Protein 4IGA (pdb70)

GO terms:
  GO:0005515 protein binding (F, IPI)

Organism: Thermotoga maritima (strain ATCC 43589 / DSM 3109 / JCM 10099 / NBRC 100826 / MSB8) (NCBI:txid243274)

B-factor: mean 30.29, std 12.33, range [5.26, 89.75]
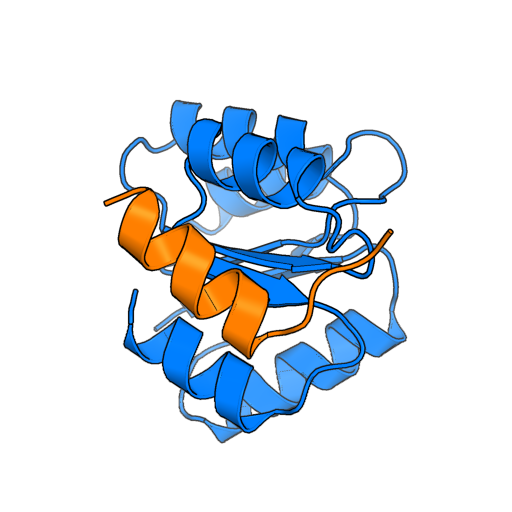
Nearest PDB structures (foldseek):
  4qyw-assembly1_A  TM=9.725E-01  e=8.048E-21  Thermotoga maritima MSB8
  6c40-assembly1_D-2  TM=9.722E-01  e=1.184E-19  Thermotoga maritima MSB8
  4tmy-assembly1_B  TM=9.741E-01  e=6.669E-19  Thermotoga maritima
  6ekh-assembly1_Y  TM=9.798E-01  e=5.217E-14  Methanococcus maripaludis
  6ww6-assembly1_A  TM=9.418E-01  e=3.811E-11  Enterococcus faecalis

InterPro domains:
  IPR001789 Signal transduction response regulator, receiver domain [PF00072] (5-115)
  IPR001789 Signal transduction response regulator, receiver domain [PS50110] (4-119)
  IPR001789 Signal transduction response regulator, receiver domain [SM00448] (3-115)
  IPR011006 CheY-like superfamily [SSF52172] (3-118)
  IPR052048 Signal Transduction Response Regulator [PTHR43228] (4-118)

Radius of gyration: 13.11 Å; Cα contacts (8 Å, |Δi|>4): 249; chains: 2; bounding box: 31×35×30 Å

Structure (mmCIF, N/CA/C/O backbone):
data_4IGA
#
_entry.id   4IGA
#
_cell.length_a   52.802
_cell.length_b   92.802
_cell.length_c   31.596
_cell.angle_alpha   90.00
_cell.angle_beta   90.00
_cell.angle_gamma   90.00
#
_symmetry.space_group_name_H-M   'P 21 21 2'
#
loop_
_entity.id
_entity.type
_entity.pdbx_description
1 polymer 'Chemotaxis protein CheY'
2 polymer 'Flagellar motor switch protein FliM'
3 non-polymer 'MAGNESIUM ION'
4 non-polymer 'BERYLLIUM TRIFLUORIDE ION'
5 water water
#
loop_
_atom_site.group_PDB
_atom_site.id
_atom_site.type_symbol
_atom_site.label_atom_id
_atom_site.label_alt_id
_atom_site.label_comp_id
_atom_site.label_asym_id
_atom_site.label_entity_id
_atom_site.label_seq_id
_atom_site.pdbx_PDB_ins_code
_atom_site.Cartn_x
_atom_site.Cartn_y
_atom_site.Cartn_z
_atom_site.occupancy
_atom_site.B_iso_or_equiv
_atom_site.auth_seq_id
_atom_site.auth_comp_id
_atom_site.auth_asym_id
_atom_site.auth_atom_id
_atom_site.pdbx_PDB_model_num
ATOM 1 N N . LYS A 1 6 ? -5.000 -7.251 -1.912 1.00 33.16 3 LYS A N 1
ATOM 2 C CA . LYS A 1 6 ? -3.568 -7.243 -2.220 1.00 29.76 3 LYS A CA 1
ATOM 3 C C . LYS A 1 6 ? -3.400 -7.410 -3.723 1.00 25.67 3 LYS A C 1
ATOM 4 O O . LYS A 1 6 ? -4.029 -8.273 -4.340 1.00 25.84 3 LYS A O 1
ATOM 10 N N . ARG A 1 7 ? -2.552 -6.606 -4.352 1.00 22.25 4 ARG A N 1
ATOM 11 C CA . ARG A 1 7 ? -2.483 -6.576 -5.826 1.00 20.48 4 ARG A CA 1
ATOM 12 C C . ARG A 1 7 ? -1.364 -7.499 -6.320 1.00 17.41 4 ARG A C 1
ATOM 13 O O . ARG A 1 7 ? -0.194 -7.401 -5.885 1.00 17.01 4 ARG A O 1
ATOM 21 N N . VAL A 1 8 ? -1.729 -8.431 -7.208 1.00 13.92 5 VAL A N 1
ATOM 22 C CA . VAL A 1 8 ? -0.786 -9.483 -7.693 1.00 13.39 5 VAL A CA 1
ATOM 23 C C . VAL A 1 8 ? -0.445 -9.332 -9.184 1.00 12.68 5 VAL A C 1
ATOM 24 O O . VAL A 1 8 ? -1.354 -9.127 -10.001 1.00 15.58 5 VAL A O 1
ATOM 28 N N . LEU A 1 9 ? 0.848 -9.482 -9.552 1.00 11.76 6 LEU A N 1
ATOM 29 C CA . LEU A 1 9 ? 1.238 -9.502 -11.022 1.00 13.03 6 LEU A CA 1
ATOM 30 C C . LEU A 1 9 ? 1.484 -10.948 -11.304 1.00 12.18 6 LEU A C 1
ATOM 31 O O . LEU A 1 9 ? 2.260 -11.600 -10.549 1.00 11.68 6 LEU A O 1
ATOM 36 N N . ILE A 1 10 ? 0.936 -11.486 -12.407 1.00 13.65 7 ILE A N 1
ATOM 37 C CA . ILE A 1 10 ? 1.080 -12.889 -12.669 1.00 13.66 7 ILE A CA 1
ATOM 38 C C . ILE A 1 10 ? 2.082 -13.000 -13.836 1.00 15.22 7 ILE A C 1
ATOM 39 O O . ILE A 1 10 ? 1.819 -12.438 -14.875 1.00 18.45 7 ILE A O 1
ATOM 44 N N . VAL A 1 11 ? 3.200 -13.725 -13.651 1.00 13.94 8 VAL A N 1
ATOM 45 C CA . VAL A 1 11 ? 4.169 -13.852 -14.739 1.00 15.22 8 VAL A CA 1
ATOM 46 C C . VAL A 1 11 ? 4.296 -15.268 -15.245 1.00 16.73 8 VAL A C 1
ATOM 47 O O . VAL A 1 11 ? 4.777 -16.141 -14.515 1.00 17.70 8 VAL A O 1
ATOM 51 N N . ASP A 1 12 ? 3.974 -15.505 -16.518 1.00 18.21 9 ASP A N 1
ATOM 52 C CA . ASP A 1 12 ? 4.121 -16.858 -17.098 1.00 20.92 9 ASP A CA 1
ATOM 53 C C . ASP A 1 12 ? 3.953 -16.724 -18.589 1.00 22.70 9 ASP A C 1
ATOM 54 O O . ASP A 1 12 ? 3.040 -15.994 -19.081 1.00 22.56 9 ASP A O 1
ATOM 59 N N . ASP A 1 13 ? 4.786 -17.450 -19.378 1.00 25.84 10 ASP A N 1
ATOM 60 C CA . ASP A 1 13 ? 4.584 -17.349 -20.819 1.00 30.05 10 ASP A CA 1
ATOM 61 C C . ASP A 1 13 ? 3.389 -18.141 -21.375 1.00 33.38 10 ASP A C 1
ATOM 62 O O . ASP A 1 13 ? 3.036 -17.938 -22.526 1.00 37.54 10 ASP A O 1
ATOM 67 N N . ALA A 1 14 ? 2.745 -18.973 -20.542 1.00 32.75 11 ALA A N 1
ATOM 68 C CA . ALA A 1 14 ? 1.608 -19.830 -21.023 1.00 34.68 11 ALA A CA 1
ATOM 69 C C . ALA A 1 14 ? 0.315 -19.115 -20.763 1.00 33.92 11 ALA A C 1
ATOM 70 O O . ALA A 1 14 ? -0.054 -18.938 -19.608 1.00 29.70 11 ALA A O 1
ATOM 72 N N . ALA A 1 15 ? -0.382 -18.748 -21.842 1.00 35.34 12 ALA A N 1
ATOM 73 C CA . ALA A 1 15 ? -1.681 -18.084 -21.698 1.00 34.06 12 ALA A CA 1
ATOM 74 C C . ALA A 1 15 ? -2.625 -18.875 -20.754 1.00 32.24 12 ALA A C 1
ATOM 75 O O . ALA A 1 15 ? -3.288 -18.281 -19.931 1.00 28.92 12 ALA A O 1
ATOM 77 N N . PHE A 1 16 ? -2.691 -20.211 -20.866 1.00 35.38 13 PHE A N 1
ATOM 78 C CA . PHE A 1 16 ? -3.628 -20.988 -20.009 1.00 33.75 13 PHE A CA 1
ATOM 79 C C . PHE A 1 16 ? -3.320 -20.915 -18.522 1.00 29.91 13 PHE A C 1
ATOM 80 O O . PHE A 1 16 ? -4.241 -20.763 -17.701 1.00 27.13 13 PHE A O 1
ATOM 88 N N . MET A 1 17 ? -2.032 -21.041 -18.173 1.00 28.20 14 MET A N 1
ATOM 89 C CA . MET A 1 17 ? -1.598 -20.849 -16.786 1.00 26.43 14 MET A CA 1
ATOM 90 C C . MET A 1 17 ? -1.952 -19.453 -16.254 1.00 23.51 14 MET A C 1
ATOM 91 O O . MET A 1 17 ? -2.494 -19.324 -15.146 1.00 23.61 14 MET A O 1
ATOM 96 N N . ARG A 1 18 ? -1.602 -18.399 -16.990 1.00 24.07 15 ARG A N 1
ATOM 97 C CA . ARG A 1 18 ? -1.961 -17.051 -16.564 1.00 21.54 15 ARG A CA 1
ATOM 98 C C . ARG A 1 18 ? -3.447 -16.938 -16.309 1.00 22.19 15 ARG A C 1
ATOM 99 O O . ARG A 1 18 ? -3.848 -16.334 -15.295 1.00 20.71 15 ARG A O 1
ATOM 107 N N . MET A 1 19 ? -4.259 -17.495 -17.226 1.00 24.91 16 MET A N 1
ATOM 108 C CA . MET A 1 19 ? -5.711 -17.569 -17.080 1.00 26.42 16 MET A CA 1
ATOM 109 C C . MET A 1 19 ? -6.165 -18.264 -15.813 1.00 25.09 16 MET A C 1
ATOM 110 O O . MET A 1 19 ? -6.944 -17.675 -15.082 1.00 22.33 16 MET A O 1
ATOM 115 N N . MET A 1 20 ? -5.673 -19.482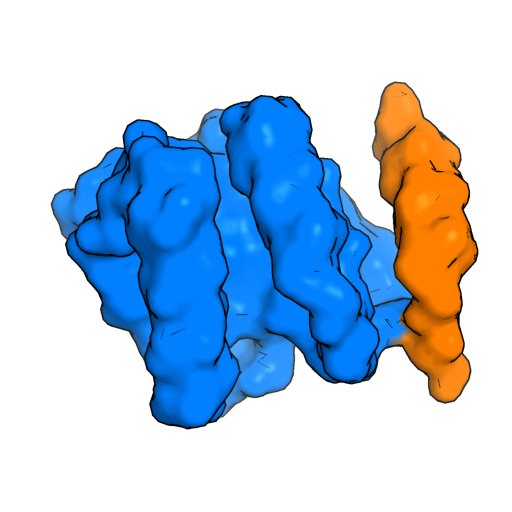 -15.528 1.00 26.75 17 MET A N 1
ATOM 116 C CA . MET A 1 20 ? -6.074 -20.249 -14.295 1.00 27.60 17 MET A CA 1
ATOM 117 C C . MET A 1 20 ? -5.562 -19.576 -12.959 1.00 25.34 17 MET A C 1
ATOM 118 O O . MET A 1 20 ? -6.272 -19.580 -11.935 1.00 22.83 17 MET A O 1
ATOM 123 N N . LEU A 1 21 ? -4.327 -19.042 -12.973 1.00 22.65 18 LEU A N 1
ATOM 124 C CA . LEU A 1 21 ? -3.820 -18.314 -11.785 1.00 19.76 18 LEU A CA 1
ATOM 125 C C . LEU A 1 21 ? -4.663 -17.059 -11.454 1.00 19.98 18 LEU A C 1
ATOM 126 O O . LEU A 1 21 ? -4.966 -16.792 -10.312 1.00 18.60 18 LEU A O 1
ATOM 131 N N . LYS A 1 22 ? -4.992 -16.286 -12.482 1.00 20.17 19 LYS A N 1
ATOM 132 C CA . LYS A 1 22 ? -5.771 -15.108 -12.302 1.00 18.63 19 LYS A CA 1
ATOM 133 C C . LYS A 1 22 ? -7.105 -15.484 -11.692 1.00 18.75 19 LYS A C 1
ATOM 134 O O . LYS A 1 22 ? -7.622 -14.765 -10.846 1.00 18.94 19 LYS A O 1
ATOM 140 N N . ASP A 1 23 ? -7.673 -16.605 -12.149 1.00 21.93 20 ASP A N 1
ATOM 141 C CA . ASP A 1 23 ? -8.969 -17.049 -11.635 1.00 24.81 20 ASP A CA 1
ATOM 142 C C . ASP A 1 23 ? -8.878 -17.407 -10.132 1.00 24.62 20 ASP A C 1
ATOM 143 O O . ASP A 1 23 ? -9.700 -16.975 -9.321 1.00 23.45 20 ASP A O 1
ATOM 148 N N . ILE A 1 24 ? -7.859 -18.199 -9.747 1.00 24.59 21 ILE A N 1
ATOM 149 C CA . ILE A 1 24 ? -7.630 -18.552 -8.360 1.00 24.38 21 ILE A CA 1
ATOM 150 C C . ILE A 1 24 ? -7.383 -17.343 -7.469 1.00 23.62 21 ILE A C 1
ATOM 151 O O . ILE A 1 24 ? -7.938 -17.278 -6.405 1.00 23.87 21 ILE A O 1
ATOM 156 N N . ILE A 1 25 ? -6.488 -16.428 -7.895 1.00 20.19 22 ILE A N 1
ATOM 157 C CA . ILE A 1 25 ? -6.147 -15.244 -7.111 1.00 19.70 22 ILE A CA 1
ATOM 158 C C . ILE A 1 25 ? -7.350 -14.319 -6.804 1.00 18.84 22 ILE A C 1
ATOM 159 O O . ILE A 1 25 ? -7.576 -13.899 -5.673 1.00 19.21 22 ILE A O 1
ATOM 164 N N . THR A 1 26 ? -8.150 -14.042 -7.814 1.00 17.56 23 THR A N 1
ATOM 165 C CA . THR A 1 26 ? -9.316 -13.181 -7.645 1.00 20.44 23 THR A CA 1
ATOM 166 C C . THR A 1 26 ? -10.350 -13.871 -6.729 1.00 22.23 23 THR A C 1
ATOM 167 O O . THR A 1 26 ? -10.985 -13.243 -5.825 1.00 22.34 23 THR A O 1
ATOM 169 N N . LYS A 1 27 ? -10.531 -15.181 -6.940 1.00 23.69 24 LYS A N 1
ATOM 170 C CA . LYS A 1 27 ? -11.570 -15.866 -6.129 1.00 27.69 24 LYS A CA 1
ATOM 171 C C . LYS A 1 27 ? -11.148 -16.036 -4.678 1.00 28.87 24 LYS A C 1
ATOM 172 O O . LYS A 1 27 ? -11.989 -16.258 -3.834 1.00 32.38 24 LYS A O 1
ATOM 178 N N . ALA A 1 28 ? -9.842 -15.908 -4.407 1.00 26.25 25 ALA A N 1
ATOM 179 C CA . ALA A 1 28 ? -9.288 -15.989 -3.049 1.00 28.34 25 ALA A CA 1
ATOM 180 C C . ALA A 1 28 ? -9.291 -14.618 -2.367 1.00 29.11 25 ALA A C 1
ATOM 181 O O . ALA A 1 28 ? -8.890 -14.510 -1.179 1.00 34.23 25 ALA A O 1
ATOM 183 N N . GLY A 1 29 ? -9.798 -13.588 -3.068 1.00 27.08 26 GLY A N 1
ATOM 184 C CA . GLY A 1 29 ? -9.951 -12.277 -2.467 1.00 27.73 26 GLY A CA 1
ATOM 185 C C . GLY A 1 29 ? -8.814 -11.288 -2.780 1.00 26.93 26 GLY A C 1
ATOM 186 O O . GLY A 1 29 ? -8.772 -10.189 -2.203 1.00 28.70 26 GLY A O 1
ATOM 187 N N . TYR A 1 30 ? -7.907 -11.668 -3.690 1.00 22.58 27 TYR A N 1
ATOM 188 C CA . TYR A 1 30 ? -6.808 -10.783 -4.080 1.00 21.37 27 TYR A CA 1
ATOM 189 C C . TYR A 1 30 ? -7.209 -10.005 -5.357 1.00 22.01 27 TYR A C 1
ATOM 190 O O . TYR A 1 30 ? -8.131 -10.389 -6.046 1.00 21.58 27 TYR A O 1
ATOM 199 N N . GLU A 1 31 ? -6.488 -8.934 -5.684 1.00 19.96 28 GLU A N 1
ATOM 200 C CA . GLU A 1 31 ? -6.754 -8.202 -6.903 1.00 21.21 28 GLU A CA 1
ATOM 201 C C . GLU A 1 31 ? -5.664 -8.509 -7.934 1.00 18.69 28 GLU A C 1
ATOM 202 O O . GLU A 1 31 ? -4.477 -8.481 -7.632 1.00 18.58 28 GLU A O 1
ATOM 208 N N . VAL A 1 32 ? -6.036 -8.864 -9.163 1.00 18.06 29 VAL A N 1
ATOM 209 C CA . VAL A 1 32 ? -5.022 -9.113 -10.177 1.00 17.97 29 VAL A CA 1
ATOM 210 C C . VAL A 1 32 ? -4.593 -7.740 -10.723 1.00 19.25 29 VAL A C 1
ATOM 211 O O . VAL A 1 32 ? -5.447 -6.956 -11.188 1.00 21.71 29 VAL A O 1
ATOM 215 N N . ALA A 1 33 ? -3.322 -7.386 -10.534 1.00 17.85 30 ALA A N 1
ATOM 216 C CA . ALA A 1 33 ? -2.845 -6.052 -10.981 1.00 21.58 30 ALA A CA 1
ATOM 217 C C . ALA A 1 33 ? -2.455 -6.019 -12.466 1.00 20.73 30 ALA A C 1
ATOM 218 O O . ALA A 1 33 ? -2.511 -4.942 -13.123 1.00 23.22 30 ALA A O 1
ATOM 220 N N . GLY A 1 34 ? -2.005 -7.163 -12.978 1.00 18.24 31 GLY A N 1
ATOM 221 C CA . GLY A 1 34 ? -1.501 -7.247 -14.365 1.00 20.05 31 GLY A CA 1
ATOM 222 C C . GLY A 1 34 ? -0.860 -8.587 -14.638 1.00 18.90 31 GLY A C 1
ATOM 223 O O . GLY A 1 34 ? -0.807 -9.458 -13.761 1.00 16.51 31 GLY A O 1
ATOM 224 N N . GLU A 1 35 ? -0.394 -8.753 -15.857 1.00 20.24 32 GLU A N 1
ATOM 225 C CA . GLU A 1 35 ? 0.248 -10.006 -16.272 1.00 21.60 32 GLU A CA 1
ATOM 226 C C . GLU A 1 35 ? 1.417 -9.670 -17.129 1.00 22.59 32 GLU A C 1
ATOM 227 O O . GLU A 1 35 ? 1.408 -8.624 -17.792 1.00 26.67 32 GLU A O 1
ATOM 233 N N . ALA A 1 36 ? 2.443 -10.540 -17.098 1.00 20.98 33 ALA A N 1
ATOM 234 C CA . ALA A 1 36 ? 3.585 -10.436 -17.961 1.00 23.98 33 ALA A CA 1
ATOM 235 C C . ALA A 1 36 ? 3.877 -11.823 -18.566 1.00 25.32 33 ALA A C 1
ATOM 236 O O . ALA A 1 36 ? 3.445 -12.862 -18.008 1.00 21.86 33 ALA A O 1
ATOM 238 N N . THR A 1 37 ? 4.550 -11.846 -19.717 1.00 27.09 34 THR A N 1
ATOM 239 C CA . THR A 1 37 ? 4.701 -13.111 -20.430 1.00 30.99 34 THR A CA 1
ATOM 240 C C . THR A 1 37 ? 6.159 -13.562 -20.569 1.00 31.40 34 THR A C 1
ATOM 241 O O . THR A 1 37 ? 6.452 -14.574 -21.206 1.00 35.71 34 THR A O 1
ATOM 245 N N . ASN A 1 38 ? 7.080 -12.805 -20.009 1.00 31.51 35 ASN A N 1
ATOM 246 C CA . ASN A 1 38 ? 8.472 -13.246 -19.973 1.00 33.69 35 ASN A CA 1
ATOM 247 C C . ASN A 1 38 ? 9.181 -12.391 -18.936 1.00 33.74 35 ASN A C 1
ATOM 248 O O . ASN A 1 38 ? 8.556 -11.497 -18.348 1.00 32.47 35 ASN A O 1
ATOM 253 N N . GLY A 1 39 ? 10.467 -12.649 -18.697 1.00 35.27 36 GLY A N 1
ATOM 254 C CA . GLY A 1 39 ? 11.168 -11.979 -17.605 1.00 33.65 36 GLY A CA 1
ATOM 255 C C . GLY A 1 39 ? 11.396 -10.483 -17.711 1.00 35.87 36 GLY A C 1
ATOM 256 O O . GLY A 1 39 ? 11.356 -9.762 -16.694 1.00 33.85 36 GLY A O 1
ATOM 257 N N . ARG A 1 40 ? 11.643 -10.027 -18.945 1.00 39.63 37 ARG A N 1
ATOM 258 C CA . ARG A 1 40 ? 11.834 -8.602 -19.222 1.00 43.01 37 ARG A CA 1
ATOM 259 C C . ARG A 1 40 ? 10.530 -7.828 -18.949 1.00 40.69 37 ARG A C 1
ATOM 260 O O . ARG A 1 40 ? 10.524 -6.785 -18.255 1.00 39.19 37 ARG A O 1
ATOM 268 N N . GLU A 1 41 ? 9.423 -8.340 -19.495 1.00 39.70 38 GLU A N 1
ATOM 269 C CA . GLU A 1 41 ? 8.100 -7.738 -19.261 1.00 38.50 38 GLU A CA 1
ATOM 270 C C . GLU A 1 41 ? 7.774 -7.718 -17.755 1.00 34.02 38 GLU A C 1
ATOM 271 O O . GLU A 1 41 ? 7.167 -6.767 -17.251 1.00 34.06 38 GLU A O 1
ATOM 277 N N . ALA A 1 42 ? 8.219 -8.745 -17.039 1.00 30.10 39 ALA A N 1
ATOM 278 C CA . ALA A 1 42 ? 7.916 -8.867 -15.622 1.00 26.79 39 ALA A CA 1
ATOM 279 C C . ALA A 1 42 ? 8.574 -7.710 -14.910 1.00 28.08 39 ALA A C 1
ATOM 280 O O . ALA A 1 42 ? 7.952 -7.057 -14.068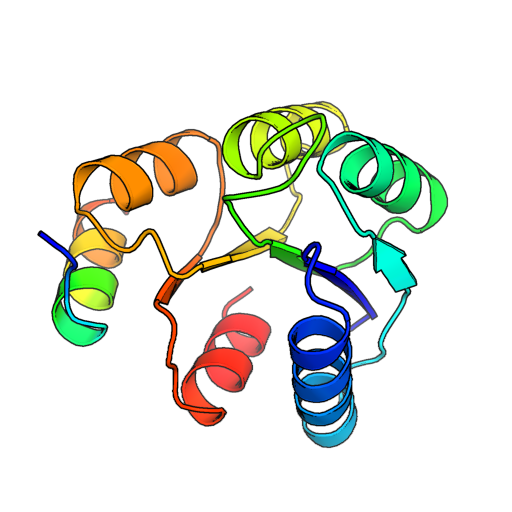 1.00 26.87 39 ALA A O 1
ATOM 282 N N . VAL A 1 43 ? 9.831 -7.438 -15.234 1.00 29.89 40 VAL A N 1
ATOM 283 C CA . VAL A 1 43 ? 10.500 -6.307 -14.600 1.00 33.77 40 VAL A CA 1
ATOM 284 C C . VAL A 1 43 ? 9.828 -4.995 -15.004 1.00 36.69 40 VAL A C 1
ATOM 285 O O . VAL A 1 43 ? 9.653 -4.111 -14.171 1.00 37.44 40 VAL A O 1
ATOM 287 N N . GLU A 1 44 ? 9.466 -4.893 -16.286 1.00 39.15 41 GLU A N 1
ATOM 288 C CA . GLU A 1 44 ? 8.764 -3.727 -16.848 1.00 43.55 41 GLU A CA 1
ATOM 289 C C . GLU A 1 44 ? 7.428 -3.441 -16.128 1.00 41.33 41 GLU A C 1
ATOM 290 O O . GLU A 1 44 ? 7.096 -2.288 -15.784 1.00 44.15 41 GLU A O 1
ATOM 296 N N . LYS A 1 45 ? 6.655 -4.496 -15.946 1.00 37.20 42 LYS A N 1
ATOM 297 C CA . LYS A 1 45 ? 5.350 -4.391 -15.262 1.00 35.64 42 LYS A CA 1
ATOM 298 C C . LYS A 1 45 ? 5.504 -4.125 -13.783 1.00 33.55 42 LYS A C 1
ATOM 299 O O . LYS A 1 45 ? 4.694 -3.408 -13.192 1.00 34.05 42 LYS A O 1
ATOM 305 N N . TYR A 1 46 ? 6.513 -4.739 -13.166 1.00 30.22 43 TYR A N 1
ATOM 306 C CA . TYR A 1 46 ? 6.742 -4.512 -11.757 1.00 29.75 43 TYR A CA 1
ATOM 307 C C . TYR A 1 46 ? 7.022 -3.026 -11.472 1.00 33.90 43 TYR A C 1
ATOM 308 O O . TYR A 1 46 ? 6.401 -2.431 -10.583 1.00 33.98 43 TYR A O 1
ATOM 317 N N . LYS A 1 47 ? 7.980 -2.447 -12.201 1.00 37.22 44 LYS A N 1
ATOM 318 C CA . LYS A 1 47 ? 8.213 -0.995 -12.171 1.00 43.53 44 LYS A CA 1
ATOM 319 C C . LYS A 1 47 ? 6.909 -0.165 -12.291 1.00 45.58 44 LYS A C 1
ATOM 320 O O . LYS A 1 47 ? 6.620 0.703 -11.435 1.00 47.85 44 LYS A O 1
ATOM 326 N N . GLU A 1 48 ? 6.151 -0.437 -13.362 1.00 44.76 45 GLU A N 1
ATOM 327 C CA . GLU A 1 48 ? 4.913 0.275 -13.726 1.00 46.50 45 GLU A CA 1
ATOM 328 C C . GLU A 1 48 ? 3.806 0.118 -12.662 1.00 42.82 45 GLU A C 1
ATOM 329 O O . GLU A 1 48 ? 3.254 1.091 -12.155 1.00 45.71 45 GLU A O 1
ATOM 335 N N . LEU A 1 49 ? 3.509 -1.129 -12.313 1.00 36.39 46 LEU A N 1
ATOM 336 C CA . LEU A 1 49 ? 2.405 -1.449 -11.430 1.00 32.82 46 LEU A CA 1
ATOM 337 C C . LEU A 1 49 ? 2.701 -1.407 -9.947 1.00 32.90 46 LEU A C 1
ATOM 338 O O . LEU A 1 49 ? 1.762 -1.251 -9.147 1.00 31.67 46 LEU A O 1
ATOM 343 N N . LYS A 1 50 ? 3.972 -1.634 -9.564 1.00 32.47 47 LYS A N 1
ATOM 344 C CA . LYS A 1 50 ? 4.341 -1.848 -8.145 1.00 32.69 47 LYS A CA 1
ATOM 345 C C . LYS A 1 50 ? 3.363 -2.759 -7.362 1.00 29.68 47 LYS A C 1
ATOM 346 O O . LYS A 1 50 ? 2.775 -2.352 -6.334 1.00 31.03 47 LYS A O 1
ATOM 352 N N . PRO A 1 51 ? 3.238 -4.029 -7.802 1.00 26.23 48 PRO A N 1
ATOM 353 C CA . PRO A 1 51 ? 2.333 -4.933 -7.117 1.00 23.33 48 PRO A CA 1
ATOM 354 C C . PRO A 1 51 ? 2.799 -5.303 -5.713 1.00 24.54 48 PRO A C 1
ATOM 355 O O . PRO A 1 51 ? 4.001 -5.257 -5.404 1.00 26.59 48 PRO A O 1
ATOM 359 N N . ASP A 1 52 ? 1.870 -5.750 -4.874 1.00 24.38 49 ASP A N 1
ATOM 360 C CA . ASP A 1 52 ? 2.233 -6.295 -3.559 1.00 25.51 49 ASP A CA 1
ATOM 361 C C . ASP A 1 52 ? 2.916 -7.654 -3.634 1.00 23.30 49 ASP A C 1
ATOM 362 O O . ASP A 1 52 ? 3.816 -7.959 -2.856 1.00 23.02 49 ASP A O 1
ATOM 367 N N . ILE A 1 53 ? 2.509 -8.447 -4.618 1.00 19.50 50 ILE A N 1
ATOM 368 C CA . ILE A 1 53 ? 2.985 -9.828 -4.747 1.00 16.44 50 ILE A CA 1
ATOM 369 C C . ILE A 1 53 ? 3.143 -10.151 -6.229 1.00 13.18 50 ILE A C 1
ATOM 370 O O . ILE A 1 53 ? 2.411 -9.616 -7.091 1.00 12.78 50 ILE A O 1
ATOM 375 N N . VAL A 1 54 ? 4.086 -11.039 -6.533 1.00 11.23 51 VAL A N 1
ATOM 376 C CA . VAL A 1 54 ? 4.290 -11.500 -7.936 1.00 12.36 51 VAL A CA 1
ATOM 377 C C . VAL A 1 54 ? 4.249 -13.020 -7.947 1.00 12.28 51 VAL A C 1
ATOM 378 O O . VAL A 1 54 ? 4.783 -13.657 -6.976 1.00 12.19 51 VAL A O 1
ATOM 382 N N . THR A 1 55 ? 3.608 -13.635 -8.963 1.00 12.55 52 THR A N 1
ATOM 383 C CA . THR A 1 55 ? 3.767 -15.076 -9.126 1.00 12.47 52 THR A CA 1
ATOM 384 C C . THR A 1 55 ? 4.662 -15.224 -10.346 1.00 10.36 52 THR A C 1
ATOM 385 O O . THR A 1 55 ? 4.537 -14.468 -11.307 1.00 11.60 52 THR A O 1
ATOM 389 N N . MET A 1 56 ? 5.634 -16.111 -10.241 1.00 11.95 53 MET A N 1
ATOM 390 C CA . MET A 1 56 ? 6.741 -16.157 -11.213 1.00 12.55 53 MET A CA 1
ATOM 391 C C . MET A 1 56 ? 6.981 -17.542 -11.763 1.00 13.08 53 MET A C 1
ATOM 392 O O . MET A 1 56 ? 7.453 -18.424 -11.013 1.00 14.25 53 MET A O 1
ATOM 397 N N . ASP A 1 57 ? 6.788 -17.680 -13.080 1.00 13.83 54 ASP A N 1
ATOM 398 C CA . ASP A 1 57 ? 7.245 -18.884 -13.827 1.00 16.31 54 ASP A CA 1
ATOM 399 C C . ASP A 1 57 ? 8.774 -18.833 -13.976 1.00 18.51 54 ASP A C 1
ATOM 400 O O . ASP A 1 57 ? 9.353 -17.743 -13.854 1.00 18.47 54 ASP A O 1
ATOM 405 N N . ILE A 1 58 ? 9.432 -19.970 -14.248 1.00 20.27 55 ILE A N 1
ATOM 406 C CA . ILE A 1 58 ? 10.900 -19.994 -14.558 1.00 21.24 55 ILE A CA 1
ATOM 407 C C . ILE A 1 58 ? 11.206 -19.979 -16.070 1.00 24.43 55 ILE A C 1
ATOM 408 O O . ILE A 1 58 ? 11.893 -19.058 -16.574 1.00 29.15 55 ILE A O 1
ATOM 413 N N . THR A 1 59 ? 10.674 -20.945 -16.780 1.00 25.66 56 THR A N 1
ATOM 414 C CA . THR A 1 59 ? 11.046 -21.200 -18.215 1.00 29.10 56 THR A CA 1
ATOM 415 C C . THR A 1 59 ? 10.238 -20.260 -19.067 1.00 30.16 56 THR A C 1
ATOM 416 O O . THR A 1 59 ? 9.016 -20.453 -19.250 1.00 29.64 56 THR A O 1
ATOM 420 N N . MET A 1 60 ? 10.906 -19.251 -19.626 1.00 32.36 57 MET A N 1
ATOM 421 C CA . MET A 1 60 ? 10.203 -18.250 -20.451 1.00 34.81 57 MET A CA 1
ATOM 422 C C . MET A 1 60 ? 11.132 -17.814 -21.489 1.00 39.89 57 MET A C 1
ATOM 423 O O . MET A 1 60 ? 12.348 -17.830 -21.250 1.00 40.43 57 MET A O 1
ATOM 428 N N . PRO A 1 61 ? 10.579 -17.365 -22.625 1.00 44.34 58 PRO A N 1
ATOM 429 C CA . PRO A 1 61 ? 11.421 -16.810 -23.660 1.00 50.42 58 PRO A CA 1
ATOM 430 C C . PRO A 1 61 ? 12.016 -15.494 -23.162 1.00 49.02 58 PRO A C 1
ATOM 431 O O . PRO A 1 61 ? 11.482 -14.874 -22.218 1.00 44.55 58 PRO A O 1
ATOM 435 N N . GLU A 1 62 ? 13.153 -15.149 -23.747 1.00 52.77 59 GLU A N 1
ATOM 436 C CA . GLU A 1 62 ? 13.823 -13.855 -23.630 1.00 54.51 59 GLU A CA 1
ATOM 437 C C . GLU A 1 62 ? 14.629 -13.839 -22.350 1.00 50.10 59 GLU A C 1
ATOM 438 O O . GLU A 1 62 ? 15.857 -13.785 -22.369 1.00 52.27 59 GLU A O 1
ATOM 444 N N . MET A 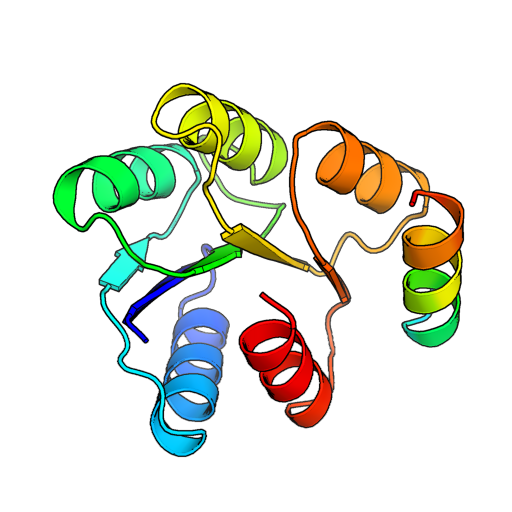1 63 ? 13.927 -13.899 -21.231 1.00 45.52 60 MET A N 1
ATOM 445 C CA . MET A 1 63 ? 14.581 -13.848 -19.935 1.00 41.99 60 MET A CA 1
ATOM 446 C C . MET A 1 63 ? 13.853 -14.732 -18.933 1.00 36.89 60 MET A C 1
ATOM 447 O O . MET A 1 63 ? 12.644 -14.585 -18.753 1.00 34.38 60 MET A O 1
ATOM 452 N N . ASN A 1 64 ? 14.583 -15.672 -18.318 1.00 35.10 61 ASN A N 1
ATOM 453 C CA . ASN A 1 64 ? 13.910 -16.586 -17.424 1.00 29.34 61 ASN A CA 1
ATOM 454 C C . ASN A 1 64 ? 13.505 -15.970 -16.065 1.00 25.72 61 ASN A C 1
ATOM 455 O O . ASN A 1 64 ? 13.795 -14.784 -15.761 1.00 25.48 61 ASN A O 1
ATOM 460 N N . GLY A 1 65 ? 12.784 -16.767 -15.289 1.00 21.57 62 GLY A N 1
ATOM 461 C CA . GLY A 1 65 ? 12.302 -16.360 -13.962 1.00 19.12 62 GLY A CA 1
ATOM 462 C C . GLY A 1 65 ? 13.400 -16.010 -12.971 1.00 18.99 62 GLY A C 1
ATOM 463 O O . GLY A 1 65 ? 13.182 -15.160 -12.100 1.00 16.94 62 GLY A O 1
ATOM 464 N N . ILE A 1 66 ? 14.546 -16.716 -13.057 1.00 18.22 63 ILE A N 1
ATOM 465 C CA . ILE A 1 66 ? 15.624 -16.440 -12.099 1.00 19.00 63 ILE A CA 1
ATOM 466 C C . ILE A 1 66 ? 16.154 -15.006 -12.287 1.00 20.82 63 ILE A C 1
ATOM 467 O O . ILE A 1 66 ? 16.254 -14.214 -11.337 1.00 18.79 63 ILE A O 1
ATOM 472 N N . ASP A 1 67 ? 16.462 -14.687 -13.551 1.00 22.55 64 ASP A N 1
ATOM 473 C CA . ASP A 1 67 ? 16.927 -13.358 -13.914 1.00 25.86 64 ASP A CA 1
ATOM 474 C C . ASP A 1 67 ? 15.884 -12.292 -13.653 1.00 25.21 64 ASP A C 1
ATOM 475 O O . ASP A 1 67 ? 16.254 -11.190 -13.246 1.00 27.76 64 ASP A O 1
ATOM 480 N N . ALA A 1 68 ? 14.598 -12.590 -13.886 1.00 22.85 65 ALA A N 1
ATOM 481 C CA . ALA A 1 68 ? 13.501 -11.620 -13.568 1.00 22.39 65 ALA A CA 1
ATOM 482 C C . ALA A 1 68 ? 13.410 -11.356 -12.077 1.00 20.64 65 ALA A C 1
ATOM 483 O O . ALA A 1 68 ? 13.232 -10.230 -11.676 1.00 21.57 65 ALA A O 1
ATOM 485 N N . ILE A 1 69 ? 13.507 -12.425 -11.257 1.00 18.22 66 ILE A N 1
ATOM 486 C CA . ILE A 1 69 ? 13.615 -12.292 -9.784 1.00 17.21 66 ILE A CA 1
ATOM 487 C C . ILE A 1 69 ? 14.741 -11.317 -9.428 1.00 19.12 66 ILE A C 1
ATOM 488 O O . ILE A 1 69 ? 14.493 -10.374 -8.653 1.00 20.81 66 ILE A O 1
ATOM 493 N N . LYS A 1 70 ? 15.954 -11.559 -9.954 1.00 20.56 67 LYS A N 1
ATOM 494 C CA . LYS A 1 70 ? 17.122 -10.716 -9.682 1.00 23.91 67 LYS A CA 1
ATOM 495 C C . LYS A 1 70 ? 16.857 -9.272 -10.088 1.00 27.43 67 LYS A C 1
ATOM 496 O O . LYS A 1 70 ? 17.168 -8.316 -9.347 1.00 29.39 67 LYS A O 1
ATOM 502 N N . GLU A 1 71 ? 16.229 -9.111 -11.246 1.00 28.17 68 GLU A N 1
ATOM 503 C CA . GLU A 1 71 ? 15.858 -7.760 -11.729 1.00 32.03 68 GLU A CA 1
ATOM 504 C C . GLU A 1 71 ? 14.827 -7.020 -10.819 1.00 31.12 68 GLU A C 1
ATOM 505 O O . GLU A 1 71 ? 15.024 -5.858 -10.470 1.00 34.97 68 GLU A O 1
ATOM 511 N N . ILE A 1 72 ? 13.764 -7.708 -10.397 1.00 28.13 69 ILE A N 1
ATOM 512 C CA . ILE A 1 72 ? 12.763 -7.147 -9.480 1.00 27.90 69 ILE A CA 1
A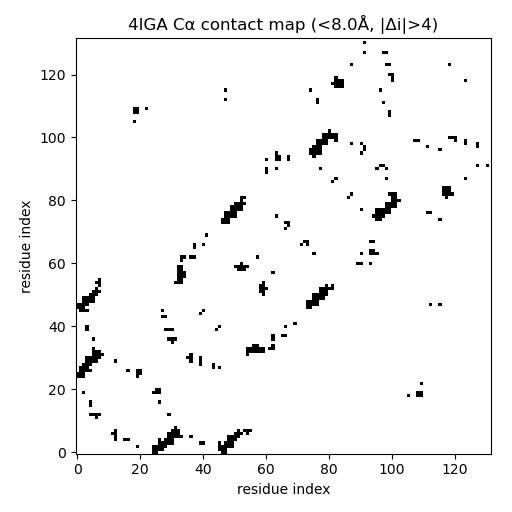TOM 513 C C . ILE A 1 72 ? 13.319 -6.845 -8.077 1.00 29.58 69 ILE A C 1
ATOM 514 O O . ILE A 1 72 ? 12.956 -5.817 -7.467 1.00 32.02 69 ILE A O 1
ATOM 519 N N . MET A 1 73 ? 14.176 -7.742 -7.544 1.00 26.94 70 MET A N 1
ATOM 520 C CA . MET A 1 73 ? 14.828 -7.505 -6.254 1.00 29.25 70 MET A CA 1
ATOM 521 C C . MET A 1 73 ? 15.665 -6.234 -6.290 1.00 32.79 70 MET A C 1
ATOM 522 O O . MET A 1 73 ? 15.764 -5.517 -5.276 1.00 35.52 70 MET A O 1
ATOM 527 N N . LYS A 1 74 ? 16.278 -5.955 -7.444 1.00 34.16 71 LYS A N 1
ATOM 528 C CA . LYS A 1 74 ? 17.106 -4.722 -7.615 1.00 39.27 71 LYS A CA 1
ATOM 529 C C . LYS A 1 74 ? 16.215 -3.494 -7.603 1.00 43.01 71 LYS A C 1
ATOM 530 O O . LYS A 1 74 ? 16.516 -2.459 -6.949 1.00 45.82 71 LYS A O 1
ATOM 536 N N . ILE A 1 75 ? 15.112 -3.590 -8.359 1.00 41.28 72 ILE A N 1
ATOM 537 C CA . ILE A 1 75 ? 14.101 -2.513 -8.388 1.00 45.06 72 ILE A CA 1
ATOM 538 C C . ILE A 1 75 ? 13.546 -2.272 -6.984 1.00 45.34 72 ILE A C 1
ATOM 539 O O . ILE A 1 75 ? 13.352 -1.110 -6.580 1.00 49.26 72 ILE A O 1
ATOM 544 N N . ASP A 1 76 ? 13.327 -3.365 -6.248 1.00 40.90 73 ASP A N 1
ATOM 545 C CA . ASP A 1 76 ? 12.671 -3.325 -4.954 1.00 41.49 73 ASP A CA 1
ATOM 546 C C . ASP A 1 76 ? 13.163 -4.471 -4.042 1.00 38.46 73 ASP A C 1
ATOM 547 O O . ASP A 1 76 ? 12.696 -5.601 -4.157 1.00 34.08 73 ASP A O 1
ATOM 552 N N . PRO A 1 77 ? 14.074 -4.175 -3.101 1.00 41.69 74 PRO A N 1
ATOM 553 C CA . PRO A 1 77 ? 14.595 -5.199 -2.222 1.00 39.98 74 PRO A CA 1
ATOM 554 C C . PRO A 1 77 ? 13.548 -5.902 -1.396 1.00 37.81 74 PRO A C 1
ATOM 555 O O . PRO A 1 77 ? 13.841 -6.978 -0.863 1.00 36.84 74 PRO A O 1
ATOM 559 N N . ASN A 1 78 ? 12.373 -5.292 -1.240 1.00 38.27 75 ASN A N 1
ATOM 560 C CA . ASN A 1 78 ? 11.286 -5.904 -0.454 1.00 38.86 75 ASN A CA 1
ATOM 561 C C . ASN A 1 78 ? 10.215 -6.594 -1.308 1.00 34.69 75 ASN A C 1
ATOM 562 O O . ASN A 1 78 ? 9.166 -6.908 -0.794 1.00 35.88 75 ASN A O 1
ATOM 567 N N . ALA A 1 79 ? 10.482 -6.821 -2.590 1.00 31.56 76 ALA A N 1
ATOM 568 C CA . ALA A 1 79 ? 9.525 -7.506 -3.458 1.00 27.19 76 ALA A CA 1
ATOM 569 C C . ALA A 1 79 ? 9.203 -8.873 -2.873 1.00 25.35 76 ALA A C 1
ATOM 570 O O . ALA A 1 79 ? 10.094 -9.554 -2.297 1.00 25.15 76 ALA A O 1
ATOM 572 N N . LYS A 1 80 ? 7.950 -9.302 -3.079 1.00 22.64 77 LYS A N 1
ATOM 573 C CA . LYS A 1 80 ? 7.431 -10.580 -2.561 1.00 20.22 77 LYS A CA 1
ATOM 574 C C . LYS A 1 80 ? 7.035 -11.471 -3.684 1.00 17.35 77 LYS A C 1
ATOM 575 O O . LYS A 1 80 ?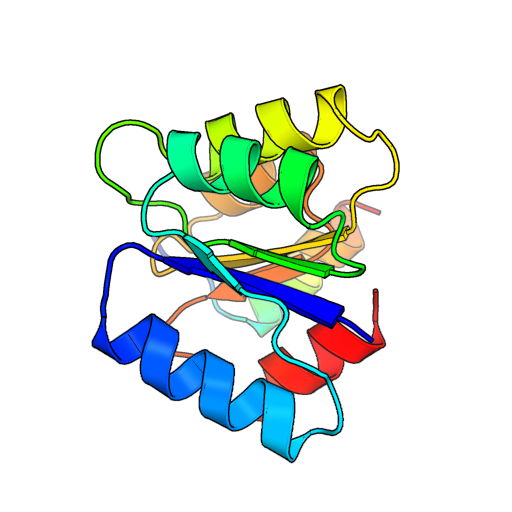 6.008 -11.244 -4.376 1.00 15.97 77 LYS A O 1
ATOM 581 N N . ILE A 1 81 ? 7.866 -12.475 -3.926 1.00 14.73 78 ILE A N 1
ATOM 582 C CA . ILE A 1 81 ? 7.707 -13.276 -5.162 1.00 12.94 78 ILE A CA 1
ATOM 583 C C . ILE A 1 81 ? 7.537 -14.771 -4.843 1.00 14.31 78 ILE A C 1
ATOM 584 O O . ILE A 1 81 ? 8.349 -15.359 -4.088 1.00 17.12 78 ILE A O 1
ATOM 589 N N . ILE A 1 82 ? 6.478 -15.377 -5.377 1.00 11.23 79 ILE A N 1
ATOM 590 C CA . ILE A 1 82 ? 6.225 -16.791 -5.236 1.00 11.86 79 ILE A CA 1
ATOM 591 C C . ILE A 1 82 ? 6.536 -17.374 -6.641 1.00 11.92 79 ILE A C 1
ATOM 592 O O . ILE A 1 82 ? 5.873 -17.025 -7.615 1.00 12.54 79 ILE A O 1
ATOM 597 N N . VAL A 1 83 ? 7.402 -18.373 -6.668 1.00 10.63 80 VAL A N 1
ATOM 598 C CA . VAL A 1 83 ? 7.655 -19.093 -7.905 1.00 11.25 80 VAL A CA 1
ATOM 599 C C . VAL A 1 83 ? 6.557 -20.125 -8.074 1.00 13.26 80 VAL A C 1
ATOM 600 O O . VAL A 1 83 ? 6.075 -20.718 -7.100 1.00 14.97 80 VAL A O 1
ATOM 604 N N . CYS A 1 84 ? 6.166 -20.291 -9.348 1.00 13.72 81 CYS A N 1
ATOM 605 C CA . CYS A 1 84 ? 5.173 -21.278 -9.753 1.00 17.66 81 CYS A CA 1
ATOM 606 C C . CYS A 1 84 ? 5.684 -21.858 -11.085 1.00 19.71 81 CYS A C 1
ATOM 607 O O . CYS A 1 84 ? 5.571 -21.212 -12.117 1.00 18.00 81 CYS A O 1
ATOM 610 N N . SER A 1 85 ? 6.345 -23.041 -11.021 1.00 21.05 82 SER A N 1
ATOM 611 C CA . SER A 1 85 ? 7.130 -23.567 -12.175 1.00 22.33 82 SER A CA 1
ATOM 612 C C . SER A 1 85 ? 7.172 -25.093 -12.237 1.00 25.48 82 SER A C 1
ATOM 613 O O . SER A 1 85 ? 7.094 -25.751 -11.186 1.00 26.71 82 SER A O 1
ATOM 616 N N . ALA A 1 86 ? 7.278 -25.625 -13.453 1.00 26.82 83 ALA A N 1
ATOM 617 C CA . ALA A 1 86 ? 7.519 -27.049 -13.734 1.00 33.17 83 ALA A CA 1
ATOM 618 C C . ALA A 1 86 ? 8.934 -27.438 -13.306 1.00 32.79 83 ALA A C 1
ATOM 619 O O . ALA A 1 86 ? 9.183 -28.604 -13.104 1.00 36.43 83 ALA A O 1
ATOM 621 N N . MET A 1 87 ? 9.834 -26.459 -13.170 1.00 29.68 84 MET A N 1
ATOM 622 C CA . MET A 1 87 ? 11.264 -26.714 -12.857 1.00 30.09 84 MET A CA 1
ATOM 623 C C . MET A 1 87 ? 11.460 -26.854 -11.341 1.00 28.78 84 MET A C 1
ATOM 624 O O . MET A 1 87 ? 12.074 -25.972 -10.719 1.00 24.07 84 MET A O 1
ATOM 629 N N . GLY A 1 88 ? 10.940 -27.961 -10.782 1.00 31.71 85 GLY A N 1
ATOM 630 C CA . GLY A 1 88 ? 10.956 -28.219 -9.341 1.00 32.24 85 GLY A CA 1
ATOM 631 C C . GLY A 1 88 ? 12.134 -29.026 -8.812 1.00 33.71 85 GLY A C 1
ATOM 632 O O . GLY A 1 88 ? 12.022 -29.634 -7.751 1.00 35.40 85 GLY A O 1
ATOM 633 N N . GLN A 1 89 ? 13.227 -29.069 -9.568 1.00 34.64 86 GLN A N 1
ATOM 634 C CA . GLN A 1 89 ? 14.516 -29.699 -9.097 1.00 37.53 86 GLN A CA 1
ATOM 635 C C . GLN A 1 89 ? 15.110 -28.974 -7.877 1.00 34.38 86 GLN A C 1
ATOM 636 O O . GLN A 1 89 ? 14.936 -27.751 -7.712 1.00 30.89 86 GLN A O 1
ATOM 642 N N . GLN A 1 90 ? 15.839 -29.699 -7.037 1.00 34.98 87 GLN A N 1
ATOM 643 C CA . GLN A 1 90 ? 16.470 -29.064 -5.897 1.00 33.03 87 GLN A CA 1
ATOM 644 C C . GLN A 1 90 ? 17.274 -27.852 -6.359 1.00 28.84 87 GLN A C 1
ATOM 645 O O . GLN A 1 90 ? 17.109 -26.759 -5.803 1.00 25.84 87 GLN A O 1
ATOM 651 N N . ALA A 1 91 ? 18.106 -28.006 -7.403 1.00 28.84 88 ALA A N 1
ATOM 652 C CA . ALA A 1 91 ? 18.993 -26.870 -7.775 1.00 26.89 88 ALA A CA 1
ATOM 6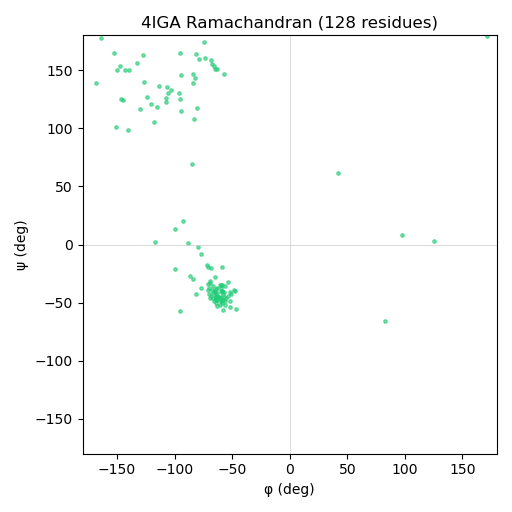53 C C . ALA A 1 91 ? 18.230 -25.665 -8.243 1.00 24.32 88 ALA A C 1
ATOM 654 O O . ALA A 1 91 ? 18.758 -24.522 -8.122 1.00 24.22 88 ALA A O 1
ATOM 656 N N . MET A 1 92 ? 17.032 -25.851 -8.808 1.00 24.51 89 MET A N 1
ATOM 657 C CA . MET A 1 92 ? 16.264 -24.685 -9.239 1.00 22.63 89 MET A CA 1
ATOM 658 C C . MET A 1 92 ? 15.594 -23.989 -8.032 1.00 20.52 89 MET A C 1
ATOM 659 O O . MET A 1 92 ? 15.519 -22.723 -7.960 1.00 17.74 89 MET A O 1
ATOM 664 N N . VAL A 1 93 ? 15.130 -24.786 -7.073 1.00 20.89 90 VAL A N 1
ATOM 665 C CA . VAL A 1 93 ? 14.514 -24.200 -5.859 1.00 19.94 90 VAL A CA 1
ATOM 666 C C . VAL A 1 93 ? 15.533 -23.380 -5.073 1.00 18.33 90 VAL A C 1
ATOM 667 O O . VAL A 1 93 ? 15.265 -22.251 -4.671 1.00 18.65 90 VAL A O 1
ATOM 671 N N . ILE A 1 94 ? 16.760 -23.915 -4.971 1.00 19.30 91 ILE A N 1
ATOM 672 C CA . ILE A 1 94 ? 17.831 -23.256 -4.286 1.00 17.05 91 ILE A CA 1
ATOM 673 C C . ILE A 1 94 ? 18.125 -21.977 -5.036 1.00 17.83 91 ILE A C 1
ATOM 674 O O . ILE A 1 94 ? 18.339 -20.950 -4.414 1.00 17.95 91 ILE A O 1
ATOM 679 N N . GLU A 1 95 ? 18.220 -22.054 -6.366 1.00 16.08 92 GLU A N 1
ATOM 680 C CA . GLU A 1 95 ? 18.583 -20.855 -7.123 1.00 17.22 92 GLU A CA 1
ATOM 681 C C . GLU A 1 95 ? 17.520 -19.731 -6.998 1.00 16.98 92 GLU A C 1
ATOM 682 O O . GLU A 1 95 ? 17.883 -18.525 -6.880 1.00 17.88 92 GLU A O 1
ATOM 688 N N . ALA A 1 96 ? 16.248 -20.133 -6.992 1.00 16.64 93 ALA A N 1
ATOM 689 C CA . ALA A 1 96 ? 15.117 -19.166 -6.922 1.00 16.44 93 ALA A CA 1
ATOM 690 C C . ALA A 1 96 ? 15.067 -18.533 -5.551 1.00 16.07 93 ALA A C 1
ATOM 691 O O . ALA A 1 96 ? 14.861 -17.285 -5.460 1.00 14.91 93 ALA A O 1
ATOM 693 N N . ILE A 1 97 ? 15.261 -19.362 -4.514 1.00 17.12 94 ILE A N 1
ATOM 694 C CA . ILE A 1 97 ? 15.295 -18.821 -3.128 1.00 17.91 94 ILE A CA 1
ATOM 695 C C . ILE A 1 97 ? 16.523 -17.925 -2.925 1.00 20.05 94 ILE A C 1
ATOM 696 O O . ILE A 1 97 ? 16.402 -16.778 -2.369 1.00 20.16 94 ILE A O 1
ATOM 701 N N . LYS A 1 98 ? 17.701 -18.376 -3.369 1.00 18.73 95 LYS A N 1
ATOM 702 C CA . LYS A 1 98 ? 18.904 -17.511 -3.367 1.00 21.64 95 LYS A CA 1
ATOM 703 C C . LYS A 1 98 ? 18.696 -16.135 -4.056 1.00 21.08 95 LYS A C 1
ATOM 704 O O . LYS A 1 98 ? 19.195 -15.073 -3.556 1.00 23.15 95 LYS A O 1
ATOM 710 N N . ALA A 1 99 ? 17.992 -16.154 -5.163 1.00 19.33 96 ALA A N 1
ATOM 711 C CA . ALA A 1 99 ? 17.735 -14.904 -5.949 1.00 19.98 96 ALA A CA 1
ATOM 712 C C . ALA A 1 99 ? 16.767 -13.974 -5.224 1.00 20.63 96 ALA A C 1
ATOM 713 O O . ALA A 1 99 ? 16.732 -12.757 -5.518 1.00 21.28 96 ALA A O 1
ATOM 715 N N . GLY A 1 100 ? 16.005 -14.527 -4.276 1.00 19.79 97 GLY A N 1
ATOM 716 C CA . GLY A 1 100 ? 15.118 -13.709 -3.439 1.00 19.91 97 GLY A CA 1
ATOM 717 C C . GLY A 1 100 ? 13.629 -14.085 -3.383 1.00 17.80 97 GLY A C 1
ATOM 718 O O . GLY A 1 100 ? 12.874 -13.413 -2.681 1.00 19.04 97 GLY A O 1
ATOM 719 N N . ALA A 1 101 ? 13.208 -15.172 -4.051 1.00 14.65 98 ALA A N 1
ATOM 720 C CA . ALA A 1 101 ? 11.796 -15.594 -3.980 1.00 15.04 98 ALA A CA 1
ATOM 721 C C . ALA A 1 101 ? 11.540 -16.003 -2.561 1.00 18.22 98 ALA A C 1
ATOM 722 O O . ALA A 1 101 ? 12.469 -16.455 -1.836 1.00 17.80 98 ALA A O 1
ATOM 724 N N . LYS A 1 102 ? 10.261 -15.874 -2.180 1.00 18.39 99 LYS A N 1
ATOM 725 C CA . LYS A 1 102 ? 9.831 -16.184 -0.790 1.00 22.36 99 LYS A CA 1
ATOM 726 C C . LYS A 1 102 ? 9.215 -17.551 -0.686 1.00 22.35 99 LYS A C 1
ATOM 727 O O . LYS A 1 102 ? 9.095 -18.103 0.419 1.00 26.40 99 LYS A O 1
ATOM 733 N N . ASP A 1 103 ? 8.751 -18.097 -1.816 1.00 19.09 100 ASP A N 1
ATOM 734 C CA . ASP A 1 103 ? 8.055 -19.369 -1.794 1.00 19.98 100 ASP A CA 1
ATOM 735 C C . ASP A 1 103 ? 8.230 -20.056 -3.126 1.00 17.28 100 ASP A C 1
ATOM 736 O O . ASP A 1 103 ? 8.607 -19.385 -4.110 1.00 16.01 100 ASP A O 1
ATOM 741 N N . PHE A 1 104 ? 7.937 -21.356 -3.195 1.00 18.37 101 PHE A N 1
ATOM 742 C CA . PHE A 1 104 ? 8.099 -22.090 -4.469 1.00 17.83 101 PHE A CA 1
ATOM 743 C C . PHE A 1 104 ? 6.977 -23.199 -4.558 1.00 20.95 101 PHE A C 1
ATOM 744 O O . PHE A 1 104 ? 6.823 -24.031 -3.658 1.00 22.58 101 PHE A O 1
ATOM 752 N N . ILE A 1 105 ? 6.210 -23.179 -5.645 1.00 19.56 102 ILE A N 1
ATOM 753 C CA . ILE A 1 105 ? 5.132 -24.119 -5.925 1.00 23.82 102 ILE A CA 1
ATOM 754 C C . ILE A 1 105 ? 5.499 -24.803 -7.236 1.00 23.52 102 ILE A C 1
ATOM 755 O O . ILE A 1 105 ? 5.673 -24.143 -8.286 1.00 23.41 102 ILE A O 1
ATOM 760 N N . VAL A 1 106 ? 5.627 -26.124 -7.185 1.00 27.69 103 VAL A N 1
ATOM 761 C CA . VAL A 1 106 ? 5.889 -26.932 -8.379 1.00 28.83 103 VAL A CA 1
ATOM 762 C C . VAL A 1 106 ? 4.554 -27.246 -9.101 1.00 32.41 103 VAL A C 1
ATOM 763 O O . VAL A 1 106 ? 3.541 -27.473 -8.443 1.00 31.91 103 VAL A O 1
ATOM 767 N N . LYS A 1 107 ? 4.582 -27.162 -10.440 1.00 33.08 104 LYS A N 1
ATOM 768 C CA . LYS A 1 107 ? 3.516 -27.612 -11.349 1.00 35.91 104 LYS A CA 1
ATOM 769 C C . LYS A 1 107 ? 3.632 -29.116 -11.657 1.00 41.35 104 LYS A C 1
ATOM 770 O O . LYS A 1 107 ? 4.732 -29.660 -11.730 1.00 43.12 104 LYS A O 1
ATOM 776 N N . PRO A 1 108 ? 2.500 -29.795 -11.850 1.00 47.01 105 PRO A N 1
ATOM 777 C CA . PRO A 1 108 ? 1.125 -29.330 -11.572 1.00 46.71 105 PRO A CA 1
ATOM 778 C C . PRO A 1 108 ? 0.993 -29.124 -10.057 1.00 45.66 105 PRO A C 1
ATOM 779 O O . PRO A 1 108 ? 1.714 -29.767 -9.249 1.00 47.60 105 PRO A O 1
ATOM 783 N N . PHE A 1 109 ? 0.128 -28.197 -9.674 1.00 43.18 106 PHE A N 1
ATOM 784 C CA . PHE A 1 109 ? 0.022 -27.860 -8.267 1.00 42.98 106 PHE A CA 1
ATOM 785 C C . PHE A 1 109 ? -1.429 -27.962 -7.897 1.00 46.19 106 PHE A C 1
ATOM 786 O O . PHE A 1 109 ? -2.291 -27.981 -8.801 1.00 47.86 106 PHE A O 1
ATOM 794 N N . GLN A 1 110 ? -1.749 -28.043 -6.607 1.00 48.26 107 GLN A N 1
ATOM 795 C CA . GLN A 1 110 ? -3.159 -27.830 -6.287 1.00 49.05 107 GLN A CA 1
ATOM 796 C C . GLN A 1 110 ? -3.464 -26.378 -5.906 1.00 44.46 107 GLN A C 1
ATOM 797 O O . GLN A 1 110 ? -2.630 -25.708 -5.288 1.00 40.13 107 GLN A O 1
ATOM 803 N N . PRO A 1 111 ? -4.681 -25.879 -6.271 1.00 43.88 108 PRO A N 1
ATOM 804 C CA . PRO A 1 111 ? -4.956 -24.438 -6.016 1.00 39.85 108 PRO A CA 1
ATOM 805 C C . PRO A 1 111 ? -4.803 -23.931 -4.554 1.00 39.94 108 PRO A C 1
ATOM 806 O O . PRO A 1 111 ? -4.328 -22.808 -4.389 1.00 35.62 108 PRO A O 1
ATOM 810 N N . SER A 1 112 ? -5.143 -24.739 -3.526 1.00 42.50 109 SER A N 1
ATOM 811 C CA . SER A 1 112 ? -4.930 -24.303 -2.086 1.00 43.88 109 SER A CA 1
ATOM 812 C C . SER A 1 112 ? -3.493 -23.848 -1.722 1.00 40.74 109 SER A C 1
ATOM 813 O O . SER A 1 112 ? -3.289 -22.943 -0.906 1.00 40.27 109 SER A O 1
ATOM 816 N N . ARG A 1 113 ? -2.506 -24.450 -2.369 1.00 40.83 110 ARG A N 1
ATOM 817 C CA . ARG A 1 113 ? -1.100 -24.118 -2.117 1.00 37.56 110 ARG A CA 1
ATOM 818 C C . ARG A 1 113 ? -0.784 -22.694 -2.636 1.00 32.31 110 ARG A C 1
ATOM 819 O O . ARG A 1 113 ? -0.010 -21.944 -2.004 1.00 29.39 110 ARG A O 1
ATOM 827 N N . VAL A 1 114 ? -1.446 -22.287 -3.741 1.00 30.47 111 VAL A N 1
ATOM 828 C CA . VAL A 1 114 ? -1.320 -20.891 -4.234 1.00 25.90 111 VAL A CA 1
ATOM 829 C C . VAL A 1 114 ? -1.884 -19.911 -3.191 1.00 26.00 111 VAL A C 1
ATOM 830 O O . VAL A 1 114 ? -1.242 -18.924 -2.823 1.00 24.48 111 VAL A O 1
ATOM 834 N N . VAL A 1 115 ? -3.082 -20.215 -2.691 1.00 29.43 112 VAL A N 1
ATOM 835 C CA . VAL A 1 115 ? -3.706 -19.415 -1.659 1.00 31.53 112 VAL A CA 1
ATOM 836 C C . VAL A 1 115 ? -2.854 -19.228 -0.405 1.00 33.75 112 VAL A C 1
ATOM 837 O O . VAL A 1 115 ? -2.663 -18.093 0.087 1.00 33.64 112 VAL A O 1
ATOM 841 N N . GLU A 1 116 ? -2.273 -20.302 0.079 1.00 36.02 113 GLU A N 1
ATOM 842 C CA . GLU A 1 116 ? -1.472 -20.175 1.305 1.00 38.14 113 GLU A CA 1
ATOM 843 C C . GLU A 1 116 ? -0.186 -19.383 1.063 1.00 34.31 113 GLU A C 1
ATOM 844 O O . GLU A 1 116 ? 0.280 -18.632 1.949 1.00 35.70 113 GLU A O 1
ATOM 850 N N . ALA A 1 117 ? 0.340 -19.494 -0.153 1.00 30.91 114 ALA A N 1
ATOM 851 C CA . ALA A 1 117 ? 1.553 -18.784 -0.535 1.00 27.18 114 ALA A CA 1
ATOM 852 C C . ALA A 1 117 ? 1.244 -17.286 -0.584 1.00 26.89 114 ALA A C 1
ATOM 853 O O . ALA A 1 117 ? 2.060 -16.485 -0.102 1.00 26.49 114 ALA A O 1
ATOM 855 N N . LEU A 1 118 ? 0.097 -16.892 -1.188 1.00 25.32 115 LEU A N 1
ATOM 856 C CA . LEU A 1 118 ? -0.335 -15.491 -1.203 1.00 24.99 115 LEU A CA 1
ATOM 857 C C . LEU A 1 118 ? -0.460 -14.942 0.244 1.00 28.83 115 LEU A C 1
ATOM 858 O O . LEU A 1 118 ? 0.000 -13.834 0.563 1.00 29.92 115 LEU A O 1
ATOM 863 N N . ASN A 1 119 ? -1.075 -15.730 1.103 1.00 33.37 116 ASN A N 1
ATOM 864 C CA . ASN A 1 119 ? -1.246 -15.344 2.511 1.00 39.30 116 ASN A CA 1
ATOM 865 C C . ASN A 1 119 ? 0.095 -15.145 3.190 1.00 41.42 116 ASN A C 1
ATOM 866 O O . ASN A 1 119 ? 0.287 -14.156 3.916 1.00 44.07 116 ASN A O 1
ATOM 871 N N . LYS A 1 120 ? 1.005 -16.100 2.952 1.00 39.01 117 LYS A N 1
ATOM 872 C CA . LYS A 1 120 ? 2.278 -16.173 3.639 1.00 41.56 117 LYS A CA 1
ATOM 873 C C . LYS A 1 120 ? 3.060 -14.882 3.361 1.00 40.55 117 LYS A C 1
ATOM 874 O O . LYS A 1 120 ? 3.720 -14.361 4.236 1.00 43.35 117 LYS A O 1
ATOM 880 N N . VAL A 1 121 ? 2.973 -14.343 2.138 1.00 35.13 118 VAL A N 1
ATOM 881 C CA . VAL A 1 121 ? 3.776 -13.144 1.829 1.00 34.90 118 VAL A CA 1
ATOM 882 C C . VAL A 1 121 ? 3.213 -11.774 2.277 1.00 36.82 118 VAL A C 1
ATOM 883 O O . VAL A 1 121 ? 2.091 -11.415 1.949 1.00 39.67 118 VAL A O 1
ATOM 887 N N . ASP B 2 3 ? 14.356 -35.179 -12.207 1.00 47.99 3 ASP B N 1
ATOM 888 C CA . ASP B 2 3 ? 14.752 -35.029 -10.759 1.00 48.60 3 ASP B CA 1
ATOM 889 C C . ASP B 2 3 ? 13.935 -33.934 -10.031 1.00 47.02 3 ASP B C 1
ATOM 890 O O . ASP B 2 3 ? 14.514 -33.082 -9.345 1.00 47.28 3 ASP B O 1
ATOM 895 N N . VAL B 2 4 ? 12.603 -33.987 -10.141 1.00 45.16 4 VAL B N 1
ATOM 896 C CA . VAL B 2 4 ? 11.711 -32.932 -9.630 1.00 42.39 4 VAL B CA 1
ATOM 897 C C . VAL B 2 4 ? 11.203 -33.304 -8.249 1.00 41.30 4 VAL B C 1
ATOM 898 O O . VAL B 2 4 ? 10.768 -34.425 -8.031 1.00 41.11 4 VAL B O 1
ATOM 902 N N . LEU B 2 5 ? 11.312 -32.381 -7.301 1.00 38.82 5 LEU B N 1
ATOM 903 C CA . LEU B 2 5 ? 10.872 -32.605 -5.934 1.00 38.37 5 LEU B CA 1
ATOM 904 C C . LEU B 2 5 ? 9.352 -32.478 -5.735 1.00 39.47 5 LEU B C 1
ATOM 905 O O . LEU B 2 5 ? 8.652 -31.802 -6.522 1.00 40.61 5 LEU B O 1
ATOM 910 N N . SER B 2 6 ? 8.875 -33.067 -4.639 1.00 38.03 6 SER B N 1
ATOM 911 C CA . SER B 2 6 ? 7.492 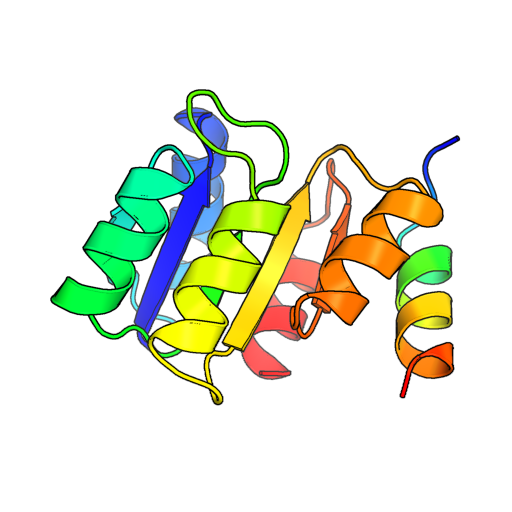-32.986 -4.199 1.00 37.70 6 SER B CA 1
ATOM 912 C C . SER B 2 6 ? 7.253 -31.671 -3.442 1.00 37.01 6 SER B C 1
ATOM 913 O O . SER B 2 6 ? 8.212 -31.047 -2.964 1.00 36.55 6 SER B O 1
ATOM 916 N N . GLN B 2 7 ? 5.999 -31.277 -3.252 1.00 34.22 7 GLN B N 1
ATOM 917 C CA . GLN B 2 7 ? 5.745 -30.014 -2.585 1.00 34.01 7 GLN B CA 1
ATOM 918 C C . GLN B 2 7 ? 6.088 -30.101 -1.089 1.00 34.65 7 GLN B C 1
ATOM 919 O O . GLN B 2 7 ? 6.600 -29.128 -0.492 1.00 32.84 7 GLN B O 1
ATOM 925 N N . GLU B 2 8 ? 5.767 -31.247 -0.466 1.00 33.84 8 GLU B N 1
ATOM 926 C CA . GLU B 2 8 ? 6.282 -31.463 0.871 1.00 35.51 8 GLU B CA 1
ATOM 927 C C . GLU B 2 8 ? 7.848 -31.344 0.859 1.00 33.09 8 GLU B C 1
ATOM 928 O O . GLU B 2 8 ? 8.373 -30.584 1.690 1.00 34.89 8 GLU B O 1
ATOM 934 N N . GLU B 2 9 ? 8.528 -32.010 -0.078 1.00 32.17 9 GLU B N 1
ATOM 935 C CA . GLU B 2 9 ? 10.029 -31.909 -0.302 1.00 32.29 9 GLU B CA 1
ATOM 936 C C . GLU B 2 9 ? 10.448 -30.406 -0.327 1.00 30.96 9 GLU B C 1
ATOM 937 O O . GLU B 2 9 ? 11.474 -29.999 0.236 1.00 29.83 9 GLU B O 1
ATOM 943 N N . ILE B 2 10 ? 9.605 -29.583 -0.967 1.00 29.81 10 ILE B N 1
ATOM 944 C CA . ILE B 2 10 ? 9.922 -28.163 -1.202 1.00 25.97 10 ILE B CA 1
ATOM 945 C C . ILE B 2 10 ? 9.625 -27.383 0.027 1.00 27.53 10 ILE B C 1
ATOM 946 O O . ILE B 2 10 ? 10.447 -26.565 0.418 1.00 25.94 10 ILE B O 1
ATOM 951 N N . ASN B 2 11 ? 8.475 -27.660 0.688 1.00 25.04 11 ASN B N 1
ATOM 952 C CA . ASN B 2 11 ? 8.148 -26.948 1.890 1.00 27.82 11 ASN B CA 1
ATOM 953 C C . ASN B 2 11 ? 9.270 -27.122 2.904 1.00 27.54 11 ASN B C 1
ATOM 954 O O . ASN B 2 11 ? 9.641 -26.189 3.660 1.00 28.45 11 ASN B O 1
ATOM 959 N N . GLN B 2 12 ? 9.753 -28.363 2.938 1.00 29.20 12 GLN B N 1
ATOM 960 C CA . GLN B 2 12 ? 10.873 -28.799 3.769 1.00 29.76 12 GLN B CA 1
ATOM 961 C C . GLN B 2 12 ? 12.119 -27.983 3.466 1.00 26.17 12 GLN B C 1
ATOM 962 O O . GLN B 2 12 ? 12.683 -27.347 4.371 1.00 27.23 12 GLN B O 1
ATOM 968 N N . LEU B 2 13 ? 12.482 -28.002 2.202 1.00 27.25 13 LEU B N 1
ATOM 969 C CA . LEU B 2 13 ? 13.694 -27.303 1.673 1.00 26.45 13 LEU B CA 1
ATOM 970 C C . LEU B 2 13 ? 13.648 -25.801 1.942 1.00 26.45 13 LEU B C 1
ATOM 971 O O . LEU B 2 13 ? 14.606 -25.200 2.407 1.00 26.33 13 LEU B O 1
ATOM 976 N N . ILE B 2 14 ? 12.470 -25.208 1.766 1.00 28.46 14 ILE B N 1
ATOM 977 C CA . ILE B 2 14 ? 12.289 -23.782 2.074 1.00 28.16 14 ILE B CA 1
ATOM 978 C C . ILE B 2 14 ? 12.518 -23.444 3.524 1.00 28.99 14 ILE B C 1
ATOM 979 O O . ILE B 2 14 ? 13.216 -22.465 3.830 1.00 28.52 14 ILE B O 1
ATOM 984 N N . GLU B 2 15 ? 11.960 -24.260 4.423 1.00 29.46 15 GLU B N 1
ATOM 985 C CA . GLU B 2 15 ? 12.157 -24.074 5.846 1.00 30.79 15 GLU B CA 1
ATOM 986 C C . GLU B 2 15 ? 13.637 -24.170 6.160 1.00 30.31 15 GLU B C 1
ATOM 987 O O . GLU B 2 15 ? 14.181 -23.276 6.840 1.00 30.97 15 GLU B O 1
ATOM 993 N N . ALA B 2 16 ? 14.297 -25.220 5.636 1.00 30.05 16 ALA B N 1
ATOM 994 C CA . ALA B 2 16 ? 15.764 -25.389 5.804 1.00 30.38 16 ALA B CA 1
ATOM 995 C C . ALA B 2 16 ? 16.518 -24.084 5.475 1.00 31.07 16 ALA B C 1
ATOM 996 O O . ALA B 2 16 ? 17.450 -23.683 6.196 1.00 32.52 16 ALA B O 1
ATOM 998 N N . LEU B 2 17 ? 16.041 -23.410 4.437 1.00 30.06 17 LEU B N 1
ATOM 999 C CA . LEU B 2 17 ? 16.706 -22.253 3.856 1.00 32.32 17 LEU B CA 1
ATOM 1000 C C . LEU B 2 17 ? 16.463 -20.954 4.647 1.00 35.09 17 LEU B C 1
ATOM 1001 O O . LEU B 2 17 ? 17.033 -19.923 4.305 1.00 34.40 17 LEU B O 1
ATOM 1006 N N . MET B 2 18 ? 15.651 -21.042 5.718 1.00 37.94 18 MET B N 1
ATOM 1007 C CA . MET B 2 18 ? 15.304 -19.906 6.599 1.00 42.25 18 MET B CA 1
ATOM 1008 C C . MET B 2 18 ? 15.632 -20.110 8.086 1.00 43.20 18 MET B C 1
ATOM 1009 O O . MET B 2 18 ? 15.687 -19.131 8.869 1.00 44.81 18 MET B O 1
#

Solvent-accessible surface area: 6773 Å² total; per-residue (Å²): 138,78,0,0,0,1,2,60,45,69,134,37,34,106,80,2,99,68,26,0,54,156,41,54,24,105,36,25,18,56,0,51,20,0,139,56,0,16,95,67,4,123,127,39,111,7,78,5,0,2,0,9,3,80,16,74,134,49,58,0,12,62,0,0,98,59,0,45,153,62,37,98,108,1,72,0,1,0,3,1,61,66,0,53,97,76,45,0,57,65,0,23,161,15,15,4,94,10,0,1,14,36,137,43,128,72,71,35,3,46,109,0,1,96,179,45,158,82,43,54,40,104,85,0,48,102,24,18,129,83,77,143

Sequence (132 aa):
KRVLIVDDAAFMRMMLKDIITKAGYEVAGEATNGREAVEKYKELKPDIVTMDITMPEMNGIDAIKEIMKIDPNAKIIVCSAMGQQAMVIEAIKAGAKDFIVKPFQPSRVVEALNKVDVLSQEEINQLIEALM

Foldseek 3Di:
DEEEEEAQDPVVVVVLCVLQVVLPYHHQYYYRALVVLLVVCVVRVGQEYEAEADGPPHGRLVSLLSSCVVPVPYEYEYEYCPPDPVVVVSNVVSPYDYYAHPPGDSVVVSVSVVVD/DDDDVVRVVVVVVVVD

CATH classification: 3.40.50.2300

Secondary structure (DSSP, 8-state):
-EEEEE-S-HHHHHHHHHHHHHTT-EEEEEESSHHHHHHHHHHH--SEEEE-S--SSS-HHHHHHHHHHH-TT--EEEEES--BHHHHHHHHHHT-SEEEESS--HHHHHHHHHH-/-BPPHHHHHHHHHHT-